Protein AF-F9UJI1-F1 (afdb_monomer_lite)

Secondary structure (DSSP, 8-state):
--HHHHHHHHHHHHHHHS-TTTS-HHHHHHHHHHHHHHHTSTT--HHHHHHHHHHHHHHHHHS--PPPPP---TT--------TTTSPPS-TT-------S-HHHHHHHHHHHHHHHHHH-

pLDDT: mean 81.5, std 13.24, range [47.12, 95.62]

Radius of gyration: 27.04 Å; chains: 1; bounding box: 71×29×61 Å

Foldseek 3Di:
DDPLVVLLVVLLVVLVPDDCLQPPPVLSVVLSVVLVVQSPDPPDDSVVSVVSSVVSCVCSVPDDRDDDDPPDPPPDQDEDDDDPVPDDPPPVPPPDDDDDDDPVNVVVRVVVVVVVVVVVD

Sequence (121 aa):
MNKINNLVESYKQKIDEIAKSNLNIDQKGLMKDILDAISKKENVTEELIQNVYQLLIQRVKVGFTFDAAPTSKVDTVAYLQKDETLSFGESDSNQNTLIIGENYDALKCLLLIEGERERES

Organism: NCBI:txid1037410

Structure (mmCIF, N/CA/C/O backbone):
data_AF-F9UJI1-F1
#
_entry.id   AF-F9UJI1-F1
#
loop_
_atom_site.group_PDB
_atom_site.id
_atom_site.type_symbol
_atom_site.label_atom_id
_atom_site.label_alt_id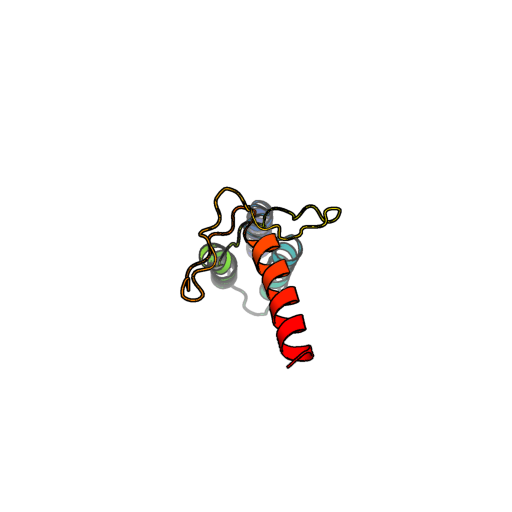
_atom_site.label_comp_id
_atom_site.label_asym_id
_atom_site.label_entity_id
_atom_site.label_seq_id
_atom_site.pdbx_PDB_ins_code
_atom_site.Cartn_x
_atom_site.Cartn_y
_atom_site.Cartn_z
_atom_site.occupancy
_atom_site.B_iso_or_equiv
_atom_site.auth_seq_id
_atom_site.auth_comp_id
_atom_site.auth_asym_id
_atom_site.auth_atom_id
_atom_site.pdbx_PDB_model_num
ATOM 1 N N . MET A 1 1 ? -29.888 3.595 21.299 1.00 50.44 1 MET A N 1
ATOM 2 C CA . MET A 1 1 ? -28.726 3.188 20.474 1.00 50.44 1 MET A CA 1
ATOM 3 C C . MET A 1 1 ? -27.473 3.334 21.322 1.00 50.44 1 MET A C 1
ATOM 5 O O . MET A 1 1 ? -27.289 4.398 21.898 1.00 50.44 1 MET A O 1
ATOM 9 N N . ASN A 1 2 ? -26.684 2.265 21.479 1.00 75.12 2 ASN A N 1
ATOM 10 C CA . ASN A 1 2 ? -25.489 2.256 22.332 1.00 75.12 2 ASN A CA 1
ATOM 11 C C . ASN A 1 2 ? -24.477 3.308 21.859 1.00 75.12 2 ASN A C 1
ATOM 13 O O . ASN A 1 2 ? -24.109 3.326 20.688 1.00 75.12 2 ASN A O 1
ATOM 17 N N . LYS A 1 3 ? -24.009 4.159 22.778 1.00 82.94 3 LYS A N 1
ATOM 18 C CA . LYS A 1 3 ? -23.023 5.227 22.525 1.00 82.94 3 LYS A CA 1
ATOM 19 C C . LYS A 1 3 ? -21.746 4.702 21.845 1.00 82.94 3 LYS A C 1
ATOM 21 O O . LYS A 1 3 ? -21.189 5.360 20.974 1.00 82.94 3 LYS A O 1
ATOM 26 N N . ILE A 1 4 ? -21.378 3.459 22.156 1.00 86.31 4 ILE A N 1
ATOM 27 C CA . ILE A 1 4 ? -20.261 2.711 21.563 1.00 86.31 4 ILE A CA 1
ATOM 28 C C . ILE A 1 4 ? -20.496 2.400 20.079 1.00 86.31 4 ILE A C 1
ATOM 30 O O . ILE A 1 4 ? -19.585 2.562 19.275 1.00 86.31 4 ILE A O 1
ATOM 34 N N . ASN A 1 5 ? -21.718 2.032 19.683 1.00 87.94 5 ASN A N 1
ATOM 35 C CA . ASN A 1 5 ? -22.028 1.750 18.277 1.00 87.94 5 ASN A CA 1
ATOM 36 C C . ASN A 1 5 ? -21.914 3.023 17.431 1.00 87.94 5 ASN A C 1
ATOM 38 O O . ASN A 1 5 ? -21.337 2.991 16.351 1.00 87.94 5 ASN A O 1
ATOM 42 N N . ASN A 1 6 ? -22.389 4.159 17.951 1.00 90.62 6 ASN A N 1
ATOM 43 C CA . ASN A 1 6 ? -22.242 5.448 17.268 1.00 90.62 6 ASN A CA 1
ATOM 44 C C . ASN A 1 6 ? -20.763 5.843 17.113 1.00 90.62 6 ASN A C 1
ATOM 46 O O . ASN A 1 6 ? -20.372 6.388 16.082 1.00 90.62 6 ASN A O 1
ATOM 50 N N . LEU A 1 7 ? -19.938 5.552 18.124 1.00 92.88 7 LEU A N 1
ATOM 51 C CA . LEU A 1 7 ? -18.500 5.812 18.089 1.00 92.88 7 LEU A CA 1
ATOM 52 C C . LEU A 1 7 ? -17.789 4.951 17.033 1.00 92.88 7 LEU A C 1
ATOM 54 O O . LEU A 1 7 ? -16.989 5.467 16.254 1.00 92.88 7 LEU A O 1
ATOM 58 N N . VAL A 1 8 ? -18.114 3.657 16.973 1.00 93.69 8 VAL A N 1
ATOM 59 C CA . VAL A 1 8 ? -17.571 2.723 15.976 1.00 93.69 8 VAL A CA 1
ATOM 60 C C . VAL A 1 8 ? -17.940 3.161 14.562 1.00 93.69 8 VAL A C 1
ATOM 62 O O . VAL A 1 8 ? -17.055 3.264 13.715 1.00 93.69 8 VAL A O 1
ATOM 65 N N . GLU A 1 9 ? -19.207 3.494 14.310 1.00 95.00 9 GLU A N 1
ATOM 66 C CA . GLU A 1 9 ? -19.647 3.965 12.991 1.00 95.00 9 GLU A CA 1
ATOM 67 C C . GLU A 1 9 ? -18.952 5.272 12.583 1.00 95.00 9 GLU A C 1
ATOM 69 O O . GLU A 1 9 ? -18.498 5.400 11.445 1.00 95.00 9 GLU A O 1
ATOM 74 N N . SER A 1 10 ? -18.752 6.205 13.523 1.00 95.62 10 SER A N 1
ATOM 75 C CA . SER A 1 10 ? -17.967 7.420 13.264 1.00 95.62 10 SER A CA 1
ATOM 76 C C . SER A 1 10 ? -16.529 7.104 12.836 1.00 95.62 10 SER A C 1
ATOM 78 O O . SER A 1 10 ? -15.995 7.739 11.926 1.00 95.62 10 SER A O 1
ATOM 80 N N . TYR A 1 11 ? -15.885 6.113 13.458 1.00 95.62 11 TYR A N 1
ATOM 81 C CA . TYR A 1 11 ? -14.527 5.717 13.083 1.00 95.62 11 TYR A CA 1
ATOM 82 C C . TYR A 1 11 ? -14.464 4.966 11.754 1.00 95.62 11 TYR A C 1
ATOM 84 O O . TYR A 1 11 ? -13.525 5.187 10.990 1.00 95.62 11 TYR A O 1
ATOM 92 N N . LYS A 1 12 ? -15.466 4.146 11.425 1.00 95.38 12 LYS A N 1
ATOM 93 C CA . LYS A 1 12 ? -15.555 3.498 10.108 1.00 95.38 12 LYS A CA 1
ATOM 94 C C . LYS A 1 12 ? -15.660 4.522 8.979 1.00 95.38 12 LYS A C 1
ATOM 96 O O . LYS A 1 12 ? -14.949 4.382 7.987 1.00 95.38 12 LYS A O 1
ATOM 101 N N . GLN A 1 13 ? -16.467 5.571 9.159 1.00 95.50 13 GLN A N 1
ATOM 102 C CA . GLN A 1 13 ? -16.569 6.674 8.195 1.00 95.50 13 GLN A CA 1
ATOM 103 C C . GLN A 1 13 ? -15.223 7.380 8.002 1.00 95.50 13 GLN A C 1
ATOM 105 O O . GLN A 1 13 ? -14.774 7.558 6.873 1.00 95.50 13 GLN A O 1
ATOM 110 N N . LYS A 1 14 ? -14.512 7.680 9.096 1.00 93.94 14 LYS A N 1
ATOM 111 C CA . LYS A 1 14 ? -13.167 8.272 9.015 1.00 93.94 14 LYS A CA 1
ATOM 112 C C . LYS A 1 14 ? -12.170 7.375 8.281 1.00 93.94 14 LYS A C 1
ATOM 114 O O . LYS A 1 14 ? -11.317 7.890 7.571 1.00 93.94 14 LYS A O 1
ATOM 119 N N . ILE A 1 15 ? -12.264 6.050 8.427 1.00 92.31 15 ILE A N 1
ATOM 120 C CA . ILE A 1 15 ? -11.426 5.098 7.676 1.00 92.31 15 ILE A CA 1
ATOM 121 C C . ILE A 1 15 ? -11.751 5.141 6.175 1.00 92.31 15 ILE A C 1
ATOM 123 O O . ILE A 1 15 ? -10.841 5.069 5.345 1.00 92.31 15 ILE A O 1
ATOM 127 N N . ASP A 1 16 ? -13.025 5.288 5.810 1.00 91.25 16 ASP A N 1
ATOM 128 C CA . ASP A 1 16 ? -13.440 5.403 4.410 1.00 91.25 16 ASP A CA 1
ATOM 129 C C . ASP A 1 16 ? -12.907 6.666 3.736 1.00 91.25 16 ASP A C 1
ATOM 131 O O . ASP A 1 16 ? -12.460 6.591 2.588 1.00 91.25 16 ASP A O 1
ATOM 135 N N . GLU A 1 17 ? -12.866 7.778 4.469 1.00 91.25 17 GLU A N 1
ATOM 136 C CA . GLU A 1 17 ? -12.342 9.070 4.012 1.00 91.25 17 GLU A CA 1
ATOM 137 C C . GLU A 1 17 ? -10.819 9.077 3.784 1.00 91.25 17 GLU A C 1
ATOM 139 O O . GLU A 1 17 ? -10.308 9.946 3.076 1.00 91.25 17 GLU A O 1
ATOM 144 N N . ILE A 1 18 ? -10.069 8.107 4.329 1.00 86.75 18 ILE A N 1
ATOM 145 C CA . ILE A 1 18 ? -8.617 8.022 4.107 1.00 86.75 18 ILE A CA 1
ATOM 146 C C . ILE A 1 18 ? -8.335 7.764 2.619 1.00 86.75 18 ILE A C 1
ATOM 148 O O . ILE A 1 18 ? -8.908 6.864 2.007 1.00 86.75 18 ILE A O 1
ATOM 152 N N . ALA A 1 19 ? -7.429 8.533 2.014 1.00 82.88 19 ALA A N 1
ATOM 153 C CA . ALA A 1 19 ? -7.084 8.387 0.601 1.00 82.88 19 ALA A CA 1
ATOM 154 C C . ALA A 1 19 ? -6.594 6.964 0.258 1.00 82.88 19 ALA A C 1
ATOM 156 O O . ALA A 1 19 ? -5.904 6.321 1.051 1.00 82.88 19 ALA A O 1
ATOM 157 N N . LYS A 1 20 ? -6.901 6.484 -0.958 1.00 77.44 20 LYS A N 1
ATOM 158 C CA . LYS A 1 20 ? -6.453 5.159 -1.439 1.00 77.44 20 LYS A CA 1
ATOM 159 C C . LYS A 1 20 ? -4.928 5.007 -1.478 1.00 77.44 20 LYS A C 1
ATOM 161 O O . LYS A 1 20 ? -4.439 3.892 -1.363 1.00 77.44 20 LYS A O 1
ATOM 166 N N . SER A 1 21 ? -4.197 6.115 -1.621 1.00 73.94 21 SER A N 1
ATOM 167 C CA . SER A 1 21 ? -2.730 6.165 -1.539 1.00 73.94 21 SER A CA 1
ATOM 168 C C . SER A 1 21 ? -2.194 5.752 -0.166 1.00 73.94 21 SER A C 1
ATOM 170 O O . SER A 1 21 ? -1.063 5.301 -0.057 1.00 73.94 21 SER A O 1
ATOM 172 N N . ASN A 1 22 ? -3.013 5.907 0.876 1.00 76.56 22 ASN A N 1
ATOM 173 C CA . ASN A 1 22 ? -2.626 5.688 2.264 1.00 76.56 22 ASN A CA 1
ATOM 174 C C . ASN A 1 22 ? -3.169 4.357 2.803 1.00 76.56 22 ASN A C 1
ATOM 176 O O . ASN A 1 22 ? -2.519 3.718 3.626 1.00 76.56 22 ASN A O 1
ATOM 180 N N . LEU A 1 23 ? -4.365 3.952 2.360 1.00 81.12 23 LEU A N 1
ATOM 181 C CA . LEU A 1 23 ? -4.983 2.669 2.695 1.00 81.12 23 LEU A CA 1
ATOM 182 C C . LEU A 1 23 ? -5.707 2.079 1.485 1.00 81.12 23 LEU A C 1
ATOM 184 O O . LEU A 1 23 ? -6.626 2.698 0.936 1.00 81.12 23 LEU A O 1
ATOM 188 N N . ASN A 1 24 ? -5.348 0.849 1.119 1.00 82.25 24 ASN A N 1
ATOM 189 C CA . ASN A 1 24 ? -6.071 0.101 0.095 1.00 82.25 24 ASN A CA 1
ATOM 190 C C . ASN A 1 24 ? -7.426 -0.423 0.624 1.00 82.25 24 ASN A C 1
ATOM 192 O O . ASN A 1 24 ? -7.735 -0.328 1.814 1.00 82.25 24 ASN A O 1
ATOM 196 N N . ILE A 1 25 ? -8.264 -0.950 -0.274 1.00 84.00 25 ILE A N 1
ATOM 197 C CA . ILE A 1 25 ? -9.630 -1.397 0.059 1.00 84.00 25 ILE A CA 1
ATOM 198 C C . ILE A 1 25 ? -9.612 -2.515 1.112 1.00 84.00 25 ILE A C 1
ATOM 200 O O . ILE A 1 25 ? -10.390 -2.461 2.064 1.00 84.00 25 ILE A O 1
ATOM 204 N N . ASP A 1 26 ? -8.690 -3.468 0.992 1.00 83.12 26 ASP A N 1
ATOM 205 C CA . ASP A 1 26 ? -8.596 -4.616 1.899 1.00 83.12 26 ASP A CA 1
ATOM 206 C C . ASP A 1 26 ? -8.162 -4.192 3.309 1.00 83.12 26 ASP A C 1
ATOM 208 O O . ASP A 1 26 ? -8.724 -4.640 4.307 1.00 83.12 26 ASP A O 1
ATOM 212 N N . GLN A 1 27 ? -7.209 -3.262 3.408 1.00 83.06 27 GLN A N 1
ATOM 213 C CA . GLN A 1 27 ? -6.761 -2.683 4.674 1.00 83.06 27 GLN A CA 1
ATOM 214 C C . GLN A 1 27 ? -7.886 -1.902 5.354 1.00 83.06 27 GLN A C 1
ATOM 216 O O . GLN A 1 27 ? -8.081 -2.039 6.562 1.00 83.06 27 GLN A O 1
ATOM 221 N N . LYS A 1 28 ? -8.659 -1.120 4.586 1.00 90.19 28 LYS A N 1
ATOM 222 C CA . LYS A 1 28 ? -9.848 -0.436 5.109 1.00 90.19 28 LYS A CA 1
ATOM 223 C C . LYS A 1 28 ? -10.869 -1.436 5.641 1.00 90.19 28 LYS A C 1
ATOM 225 O O . LYS A 1 28 ? -11.379 -1.227 6.736 1.00 90.19 28 LYS A O 1
ATOM 230 N N . GLY A 1 29 ? -11.139 -2.514 4.902 1.00 90.12 29 GLY A N 1
ATOM 231 C CA . GLY A 1 29 ? -12.027 -3.594 5.341 1.00 90.12 29 GLY A CA 1
ATOM 232 C C . GLY A 1 29 ? -11.571 -4.202 6.667 1.00 90.12 29 GLY A C 1
ATOM 233 O O . GLY A 1 29 ? -12.309 -4.168 7.649 1.00 90.12 29 GLY A O 1
ATOM 234 N N . LEU A 1 30 ? -10.306 -4.619 6.737 1.00 91.12 30 LEU A N 1
ATOM 235 C CA . LEU A 1 30 ? -9.723 -5.226 7.933 1.00 91.12 30 LEU A CA 1
ATOM 236 C C . LEU A 1 30 ? -9.794 -4.305 9.163 1.00 91.12 30 LEU A C 1
ATOM 238 O O . LEU A 1 30 ? -10.092 -4.759 10.266 1.00 91.12 30 LEU A O 1
ATOM 242 N N . MET A 1 31 ? -9.539 -3.004 8.997 1.00 92.62 31 MET A N 1
ATOM 243 C CA . MET A 1 31 ? -9.640 -2.042 10.101 1.00 92.62 31 MET A CA 1
ATOM 244 C C . MET A 1 31 ? -11.069 -1.944 10.650 1.00 92.62 31 MET A C 1
ATOM 246 O O . MET A 1 31 ? -11.245 -1.849 11.866 1.00 92.62 31 MET A O 1
ATOM 250 N N . LYS A 1 32 ? -12.088 -1.992 9.782 1.00 94.94 32 LYS A N 1
ATOM 251 C CA . LYS A 1 32 ? -13.496 -1.993 10.210 1.00 94.94 32 LYS A CA 1
ATOM 252 C C . LYS A 1 32 ? -13.857 -3.287 10.934 1.00 94.94 32 LYS A C 1
ATOM 254 O O . LYS A 1 32 ? -14.475 -3.215 11.994 1.00 94.94 32 LYS A O 1
ATOM 259 N N . ASP A 1 33 ? -13.397 -4.430 10.431 1.00 93.88 33 ASP A N 1
ATOM 260 C CA . ASP A 1 33 ? -13.629 -5.735 11.058 1.00 93.88 33 ASP A CA 1
ATOM 261 C C . ASP A 1 33 ? -13.013 -5.811 12.461 1.00 93.88 33 ASP A C 1
ATOM 263 O O . ASP A 1 33 ? -13.630 -6.330 13.390 1.00 93.88 33 ASP A O 1
ATOM 267 N N . ILE A 1 34 ? -11.820 -5.235 12.655 1.00 93.38 34 ILE A N 1
ATOM 268 C CA . ILE A 1 34 ? -11.178 -5.140 13.974 1.00 93.38 34 ILE A CA 1
ATOM 269 C C . ILE A 1 34 ? -12.020 -4.287 14.932 1.00 93.38 34 ILE A C 1
ATOM 271 O O . ILE A 1 34 ? -12.239 -4.691 16.077 1.00 93.38 34 ILE A O 1
ATOM 275 N N . LEU A 1 35 ? -12.513 -3.125 14.485 1.00 94.38 35 LEU A N 1
ATOM 276 C CA . LEU A 1 35 ? -13.381 -2.267 15.303 1.00 94.38 35 LEU A CA 1
ATOM 277 C C . LEU A 1 35 ? -14.689 -2.983 15.682 1.00 94.38 35 LEU A C 1
ATOM 279 O O . LEU A 1 35 ? -15.127 -2.898 16.832 1.00 94.38 35 LEU A O 1
ATOM 283 N N . ASP A 1 36 ? -15.272 -3.743 14.754 1.00 94.31 36 ASP A N 1
ATOM 284 C CA . ASP A 1 36 ? -16.472 -4.549 14.995 1.00 94.31 36 ASP A CA 1
ATOM 285 C C . ASP A 1 36 ? -16.229 -5.740 15.921 1.00 94.31 36 ASP A C 1
ATOM 287 O O . ASP A 1 36 ? -17.086 -6.083 16.735 1.00 94.31 36 ASP A O 1
ATOM 291 N N . ALA A 1 37 ? -15.066 -6.380 15.832 1.00 93.12 37 ALA A N 1
ATOM 292 C CA . ALA A 1 37 ? -14.709 -7.480 16.716 1.00 93.12 37 ALA A CA 1
ATOM 293 C C . ALA A 1 37 ? -14.507 -6.998 18.159 1.00 93.12 37 ALA A C 1
ATOM 295 O O . ALA A 1 37 ? -14.910 -7.675 19.105 1.00 93.12 37 ALA A O 1
ATOM 296 N N . ILE A 1 38 ? -13.898 -5.824 18.345 1.00 91.69 38 ILE A N 1
ATOM 297 C CA . ILE A 1 38 ? -13.627 -5.278 19.679 1.00 91.69 38 ILE A CA 1
ATOM 298 C C . ILE A 1 38 ? -14.893 -4.720 20.319 1.00 91.69 38 ILE A C 1
ATOM 300 O O . ILE A 1 38 ? -15.092 -4.937 21.511 1.00 91.69 38 ILE A O 1
ATOM 304 N N . SER A 1 39 ? -15.777 -4.080 19.550 1.00 90.19 39 SER A N 1
ATOM 305 C CA . SER A 1 39 ? -17.054 -3.566 20.068 1.00 90.19 39 SER A CA 1
ATOM 306 C C . SER A 1 39 ? -17.973 -4.655 20.636 1.00 90.19 39 SER A C 1
ATOM 308 O O . SER A 1 39 ? -18.834 -4.358 21.460 1.00 90.19 39 SER A O 1
ATOM 310 N N . LYS A 1 40 ? -17.759 -5.917 20.240 1.00 90.19 40 LYS A N 1
ATOM 311 C CA . LYS A 1 40 ? -18.486 -7.098 20.729 1.00 90.19 40 LYS A CA 1
ATOM 312 C C . LYS A 1 40 ? -17.850 -7.768 21.952 1.00 90.19 40 LYS A C 1
ATOM 314 O O . LYS A 1 40 ? -18.430 -8.719 22.470 1.00 90.19 40 LYS A O 1
ATOM 319 N N . LYS A 1 41 ? -16.666 -7.335 22.404 1.00 89.19 41 LYS A N 1
ATOM 320 C CA . LYS A 1 41 ? -16.009 -7.920 23.585 1.00 89.19 41 LYS A CA 1
ATOM 321 C C . LYS A 1 41 ? -16.730 -7.529 24.875 1.00 89.19 41 LYS A C 1
ATOM 323 O O . LYS A 1 41 ? -17.242 -6.418 25.007 1.00 89.19 41 LYS A O 1
ATOM 328 N N . GLU A 1 42 ? -16.708 -8.428 25.856 1.00 80.19 42 GLU A N 1
ATOM 329 C CA . GLU A 1 42 ? -17.149 -8.113 27.216 1.00 80.19 42 GLU A CA 1
ATOM 330 C C . GLU A 1 42 ? -16.247 -7.023 27.823 1.00 80.19 42 GLU A C 1
ATOM 332 O O . GLU A 1 42 ? -15.031 -7.034 27.631 1.00 80.19 42 GLU A O 1
ATOM 337 N N . ASN A 1 43 ? -16.848 -6.071 28.545 1.00 83.19 43 ASN A N 1
ATOM 338 C CA . ASN A 1 43 ? -16.181 -4.909 29.158 1.00 83.19 43 ASN A CA 1
ATOM 339 C C . ASN A 1 43 ? -15.564 -3.896 28.180 1.00 83.19 43 ASN A C 1
ATOM 341 O O . ASN A 1 43 ? -14.581 -3.229 28.508 1.00 83.19 43 ASN A O 1
ATOM 345 N N . VAL A 1 44 ? -16.136 -3.741 26.984 1.00 87.31 44 VAL A N 1
ATOM 346 C CA . VAL A 1 44 ? -15.665 -2.709 26.058 1.00 87.31 44 VAL A CA 1
ATOM 347 C C . VAL A 1 44 ? -15.973 -1.303 26.593 1.00 87.31 44 VAL A C 1
ATOM 349 O O . VAL A 1 44 ? -17.098 -0.993 26.989 1.00 87.31 44 VAL A O 1
ATOM 352 N N . THR A 1 45 ? -14.960 -0.439 26.595 1.00 90.62 45 THR A N 1
ATOM 353 C CA . THR A 1 45 ? -15.082 0.978 26.953 1.00 90.62 45 THR A CA 1
ATOM 354 C C . THR A 1 45 ? -14.899 1.854 25.718 1.00 90.62 45 THR A C 1
ATOM 356 O O . THR A 1 45 ? -14.278 1.451 24.732 1.00 90.62 45 THR A O 1
ATOM 359 N N . GLU A 1 46 ? -15.420 3.081 25.765 1.00 91.12 46 GLU A N 1
ATOM 360 C CA . GLU A 1 46 ? -15.197 4.078 24.704 1.00 91.12 46 GLU A CA 1
ATOM 361 C C . GLU A 1 46 ? -13.698 4.347 24.493 1.00 91.12 46 GLU A C 1
ATOM 363 O O . GLU A 1 46 ? -13.236 4.440 23.357 1.00 91.12 46 GLU A O 1
ATOM 368 N N . GLU A 1 47 ? -12.931 4.381 25.585 1.00 91.88 47 GLU A N 1
ATOM 369 C CA . GLU A 1 47 ? -11.480 4.566 25.569 1.00 91.88 47 GLU A CA 1
ATOM 370 C C . GLU A 1 47 ? -10.760 3.439 24.817 1.00 91.88 47 GLU A C 1
ATOM 372 O O . GLU A 1 47 ? -9.881 3.708 24.001 1.00 91.88 47 GLU A O 1
ATOM 377 N N . LEU A 1 48 ? -11.158 2.178 25.023 1.00 93.00 48 LEU A N 1
ATOM 378 C CA . LEU A 1 48 ? -10.554 1.049 24.316 1.00 93.00 48 LEU A CA 1
ATOM 379 C C . LEU A 1 48 ? -10.770 1.154 22.801 1.00 93.00 48 LEU A C 1
ATOM 381 O O . LEU A 1 48 ? -9.832 0.953 22.030 1.00 93.00 48 LEU A O 1
ATOM 385 N N . ILE A 1 49 ? -11.986 1.503 22.371 1.00 94.19 49 ILE A N 1
ATOM 386 C CA . ILE A 1 49 ? -12.299 1.699 20.949 1.00 94.19 49 ILE A CA 1
ATOM 387 C C . ILE A 1 49 ? -11.478 2.858 20.371 1.00 94.19 49 ILE A C 1
ATOM 389 O O . ILE A 1 49 ? -10.903 2.724 19.289 1.00 94.19 49 ILE A O 1
ATOM 393 N N . GLN A 1 50 ? -11.370 3.969 21.104 1.00 94.00 50 GLN A N 1
ATOM 394 C CA . GLN A 1 50 ? -10.557 5.114 20.700 1.00 94.00 50 GLN A CA 1
ATOM 395 C C . GLN A 1 50 ? -9.071 4.748 20.571 1.00 94.00 50 GLN A C 1
ATOM 397 O O . GLN A 1 50 ? -8.444 5.094 19.568 1.00 94.00 50 GLN A O 1
ATOM 402 N N . ASN A 1 51 ? -8.514 4.019 21.538 1.00 93.56 51 ASN A N 1
ATOM 403 C CA . ASN A 1 51 ? -7.113 3.595 21.532 1.00 93.56 51 ASN A CA 1
ATOM 404 C C . ASN A 1 51 ? -6.813 2.658 20.360 1.00 93.56 51 ASN A C 1
ATOM 406 O O . ASN A 1 51 ? -5.796 2.811 19.682 1.00 93.56 51 ASN A O 1
ATOM 410 N N . VAL A 1 52 ? -7.718 1.721 20.067 1.00 92.94 52 VAL A N 1
ATOM 411 C CA . VAL A 1 52 ? -7.558 0.831 18.912 1.00 92.94 52 VAL A CA 1
ATOM 412 C C . VAL A 1 52 ? -7.615 1.621 17.611 1.00 92.94 52 VAL A C 1
ATOM 414 O O . VAL A 1 52 ? -6.751 1.436 16.757 1.00 92.94 52 VAL A O 1
ATOM 417 N N . TYR A 1 53 ? -8.578 2.532 17.459 1.00 93.56 53 TYR A N 1
ATOM 418 C CA . TYR A 1 53 ? -8.636 3.392 16.280 1.00 93.56 53 TYR A CA 1
ATOM 419 C C . TYR A 1 53 ? -7.326 4.174 16.090 1.00 93.56 53 TYR A C 1
ATOM 421 O O . TYR A 1 53 ? -6.768 4.166 14.993 1.00 93.56 53 TYR A O 1
ATOM 429 N N . GLN A 1 54 ? -6.794 4.784 17.157 1.00 91.25 54 GLN A N 1
ATOM 430 C CA . GLN A 1 54 ? -5.521 5.512 17.122 1.00 91.25 54 GLN A CA 1
ATOM 431 C C . GLN A 1 54 ? -4.346 4.627 16.683 1.00 91.25 54 GLN A C 1
ATOM 433 O O . GLN A 1 54 ? -3.545 5.054 15.849 1.00 91.25 54 GLN A O 1
ATOM 438 N N . LEU A 1 55 ? -4.268 3.392 17.187 1.00 89.44 55 LEU A N 1
ATOM 439 C CA . LEU A 1 55 ? -3.246 2.421 16.792 1.00 89.44 55 LEU A CA 1
ATOM 440 C C . LEU A 1 55 ? -3.340 2.071 15.297 1.00 89.44 55 LEU A C 1
ATOM 442 O O . LEU A 1 55 ? -2.327 2.048 14.595 1.00 89.44 55 LEU A O 1
ATOM 446 N N . LEU A 1 56 ? -4.557 1.828 14.797 1.00 88.06 56 LEU A N 1
ATOM 447 C CA . LEU A 1 56 ? -4.795 1.469 13.398 1.00 88.06 56 LEU A CA 1
ATOM 448 C C . LEU A 1 56 ? -4.383 2.606 12.447 1.00 88.06 56 LEU A C 1
ATOM 450 O O . LEU A 1 56 ? -3.728 2.351 11.438 1.00 88.06 56 LEU A O 1
ATOM 454 N N . ILE A 1 57 ? -4.699 3.864 12.780 1.00 86.25 57 ILE A N 1
ATOM 455 C CA . ILE A 1 57 ? -4.322 5.016 11.942 1.00 86.25 57 ILE A CA 1
ATOM 456 C C . ILE A 1 57 ? -2.853 5.429 12.098 1.00 86.25 57 ILE A C 1
ATOM 458 O O . ILE A 1 57 ? -2.293 6.024 11.180 1.00 86.25 57 ILE A O 1
ATOM 462 N N . GLN A 1 58 ? -2.198 5.135 13.227 1.00 78.88 58 GLN A N 1
ATOM 463 C CA . GLN A 1 58 ? -0.768 5.420 13.391 1.00 78.88 58 GLN A CA 1
ATOM 464 C C . GLN A 1 58 ? 0.072 4.655 12.368 1.00 78.88 58 GLN A C 1
ATOM 466 O O . GLN A 1 58 ? 0.996 5.236 11.805 1.00 78.88 58 GLN A O 1
ATOM 471 N N . ARG A 1 59 ? -0.288 3.406 12.036 1.00 62.69 59 ARG A N 1
ATOM 472 C CA . ARG A 1 59 ? 0.382 2.650 10.962 1.00 62.69 59 ARG A CA 1
ATOM 473 C C . ARG A 1 59 ? 0.351 3.362 9.608 1.00 62.69 59 ARG A C 1
ATOM 475 O O . ARG A 1 59 ? 1.316 3.252 8.864 1.00 62.69 59 ARG A O 1
ATOM 482 N N . VAL A 1 60 ? -0.700 4.132 9.320 1.00 59.62 60 VAL A N 1
ATOM 483 C CA . VAL A 1 60 ? -0.809 4.930 8.086 1.00 59.62 60 VAL A CA 1
ATOM 484 C C . VAL A 1 60 ? 0.238 6.044 8.042 1.00 59.62 60 VAL A C 1
ATOM 486 O O . VAL A 1 60 ? 0.747 6.371 6.980 1.00 59.62 60 VAL A O 1
ATOM 489 N N . LYS A 1 61 ? 0.586 6.625 9.196 1.00 56.59 61 LYS A N 1
ATOM 490 C CA . LYS A 1 61 ? 1.541 7.742 9.281 1.00 56.59 61 LYS A CA 1
ATOM 491 C C . LYS A 1 61 ? 3.008 7.308 9.255 1.00 56.59 61 LYS A C 1
ATOM 493 O O . LYS A 1 61 ? 3.864 8.146 9.002 1.00 56.59 61 LYS A O 1
ATOM 498 N N . VAL A 1 62 ? 3.296 6.041 9.558 1.00 56.88 62 VAL A N 1
ATOM 499 C CA . VAL A 1 62 ? 4.668 5.505 9.684 1.00 56.88 62 VAL A CA 1
ATOM 500 C C . VAL A 1 62 ? 5.001 4.505 8.562 1.00 56.88 62 VAL A C 1
ATOM 502 O O . VAL A 1 62 ? 6.129 4.032 8.462 1.00 56.88 62 VAL A O 1
ATOM 505 N N . GLY A 1 63 ? 4.036 4.164 7.702 1.00 50.41 63 GLY A N 1
ATOM 506 C CA . GLY A 1 63 ? 4.255 3.270 6.569 1.00 50.41 63 GLY A CA 1
ATOM 507 C C . GLY A 1 63 ? 5.041 3.953 5.451 1.00 50.41 63 GLY A C 1
ATOM 508 O O . GLY A 1 63 ? 4.641 5.012 4.981 1.00 50.41 63 GLY A O 1
ATOM 509 N N . PHE A 1 64 ? 6.133 3.324 5.006 1.00 50.75 64 PHE A N 1
ATOM 510 C CA . PHE A 1 64 ? 6.782 3.598 3.721 1.00 50.75 64 PHE A CA 1
ATOM 511 C C . PHE A 1 64 ? 5.733 3.490 2.599 1.00 50.75 64 PHE A C 1
ATOM 513 O O . PHE A 1 64 ? 5.441 2.398 2.110 1.00 50.75 64 PHE A O 1
ATOM 520 N N . THR A 1 65 ? 5.124 4.604 2.202 1.00 51.06 65 THR A N 1
ATOM 521 C CA . THR A 1 65 ? 4.376 4.687 0.949 1.00 51.06 65 THR A CA 1
ATOM 522 C C . THR A 1 65 ? 5.401 4.755 -0.168 1.00 51.06 65 THR A C 1
ATOM 524 O O . THR A 1 65 ? 5.960 5.814 -0.442 1.00 51.06 65 THR A O 1
ATOM 527 N N . PHE A 1 66 ? 5.694 3.609 -0.780 1.00 52.72 66 PHE A N 1
ATOM 528 C CA . PHE A 1 66 ? 6.290 3.617 -2.106 1.00 52.72 66 PHE A CA 1
ATOM 529 C C . PHE A 1 66 ? 5.234 4.204 -3.035 1.00 52.72 66 PHE A C 1
ATOM 531 O O . PHE A 1 66 ? 4.140 3.641 -3.148 1.00 52.72 66 PHE A O 1
AT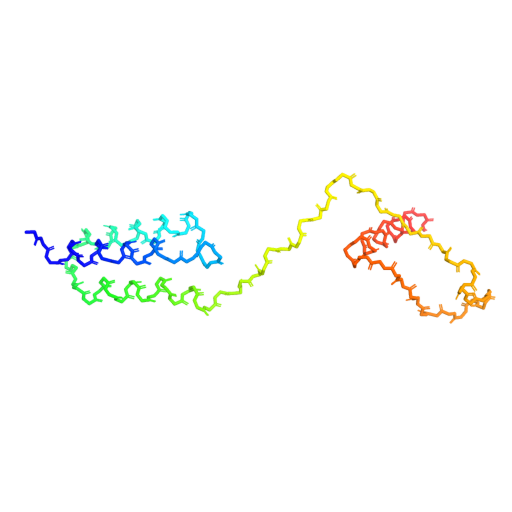OM 538 N N . ASP A 1 67 ? 5.533 5.343 -3.658 1.00 47.12 67 ASP A N 1
ATOM 539 C CA . ASP A 1 67 ? 4.765 5.777 -4.818 1.00 47.12 67 ASP A CA 1
ATOM 540 C C . ASP A 1 67 ? 4.648 4.588 -5.774 1.00 47.12 67 ASP A C 1
ATOM 542 O O . ASP A 1 67 ? 5.589 3.797 -5.918 1.00 47.12 67 ASP A O 1
ATOM 546 N N . ALA A 1 68 ? 3.472 4.422 -6.383 1.00 55.69 68 ALA A N 1
ATOM 547 C CA . ALA A 1 68 ? 3.303 3.408 -7.408 1.00 55.69 68 ALA A CA 1
ATOM 548 C C . ALA A 1 68 ? 4.408 3.627 -8.445 1.00 55.69 68 ALA A C 1
ATOM 550 O O . ALA A 1 68 ? 4.472 4.694 -9.061 1.00 55.69 68 ALA A O 1
ATOM 551 N N . ALA A 1 69 ? 5.299 2.640 -8.585 1.00 57.97 69 ALA A N 1
ATOM 552 C CA . ALA A 1 69 ? 6.346 2.698 -9.588 1.00 57.97 69 ALA A CA 1
ATOM 553 C C . ALA A 1 69 ? 5.675 2.997 -10.938 1.00 57.97 69 ALA A C 1
ATOM 555 O O . ALA A 1 69 ? 4.627 2.396 -11.216 1.00 57.97 69 ALA A O 1
ATOM 556 N N . PRO A 1 70 ? 6.204 3.938 -11.744 1.00 59.44 70 PRO A N 1
ATOM 557 C CA . PRO A 1 70 ? 5.637 4.225 -13.051 1.00 59.44 70 PRO A CA 1
ATOM 558 C C . PRO A 1 70 ? 5.453 2.898 -13.785 1.00 59.44 70 PRO A C 1
ATOM 560 O O . PRO A 1 70 ? 6.384 2.098 -13.865 1.00 59.44 70 PRO A O 1
ATOM 563 N N . THR A 1 71 ? 4.224 2.624 -14.230 1.00 55.50 71 THR A N 1
ATOM 564 C CA . THR A 1 71 ? 3.899 1.386 -14.939 1.00 55.50 71 THR A CA 1
ATOM 565 C C . THR A 1 71 ? 4.840 1.266 -16.124 1.00 55.50 71 THR A C 1
ATOM 567 O O . THR A 1 71 ? 4.744 2.057 -17.066 1.00 55.50 71 THR A O 1
ATOM 570 N N . SER A 1 72 ? 5.758 0.300 -16.066 1.00 58.47 72 SER A N 1
ATOM 571 C CA . SER A 1 72 ? 6.584 -0.060 -17.206 1.00 58.47 72 SER A CA 1
ATOM 572 C C . SER A 1 72 ? 5.642 -0.416 -18.353 1.00 58.47 72 SER A C 1
ATOM 574 O O . SER A 1 72 ? 4.670 -1.154 -18.173 1.00 58.47 72 SER A O 1
ATOM 576 N N . LYS A 1 73 ? 5.864 0.169 -19.533 1.00 60.19 73 LYS A N 1
ATOM 577 C CA . LYS A 1 73 ? 5.138 -0.253 -20.731 1.00 60.19 73 LYS A CA 1
ATOM 578 C C . LYS A 1 73 ? 5.481 -1.725 -20.955 1.00 60.19 73 LYS A C 1
ATOM 580 O O . LYS A 1 73 ? 6.621 -2.062 -21.245 1.00 60.19 73 LYS A O 1
ATOM 585 N N . VAL A 1 74 ? 4.503 -2.604 -20.749 1.00 62.28 74 VAL A N 1
ATOM 586 C CA . VAL A 1 74 ? 4.720 -4.062 -20.753 1.00 62.28 74 VAL A CA 1
ATOM 587 C C . VAL A 1 74 ? 4.907 -4.618 -22.173 1.00 62.28 74 VAL A C 1
ATOM 589 O O . VAL A 1 74 ? 5.397 -5.730 -22.333 1.00 62.28 74 VAL A O 1
ATOM 592 N N . ASP A 1 75 ? 4.589 -3.815 -23.194 1.00 72.12 75 ASP A N 1
ATOM 593 C CA . ASP A 1 75 ? 4.651 -4.180 -24.617 1.00 72.12 75 ASP A CA 1
ATOM 594 C C . ASP A 1 75 ? 5.906 -3.647 -25.334 1.00 72.12 75 ASP A C 1
ATOM 596 O O . ASP A 1 75 ? 5.931 -3.531 -26.560 1.00 72.12 75 ASP A O 1
ATOM 600 N N . THR A 1 76 ? 6.953 -3.273 -24.595 1.00 70.19 76 THR A N 1
ATOM 601 C CA . THR A 1 76 ? 8.206 -2.773 -25.182 1.00 70.19 76 THR A CA 1
ATOM 602 C C . THR A 1 76 ? 9.384 -3.684 -24.870 1.00 70.19 76 THR A C 1
ATOM 604 O O . THR A 1 76 ? 9.521 -4.190 -23.758 1.00 70.19 76 THR A O 1
ATOM 607 N N . VAL A 1 77 ? 10.259 -3.866 -25.860 1.00 76.06 77 VAL A N 1
ATOM 608 C CA . VAL A 1 77 ? 11.546 -4.553 -25.709 1.00 76.06 77 VAL A CA 1
ATOM 609 C C . VAL A 1 77 ? 12.639 -3.495 -25.612 1.00 76.06 77 VAL A C 1
ATOM 611 O O . VAL A 1 77 ? 12.704 -2.601 -26.455 1.00 76.06 77 VAL A O 1
ATOM 614 N N . ALA A 1 78 ? 13.494 -3.609 -24.600 1.00 80.81 78 ALA A N 1
ATOM 615 C CA . ALA A 1 78 ? 14.701 -2.805 -24.461 1.00 80.81 78 ALA A CA 1
ATOM 616 C C . ALA A 1 78 ? 15.932 -3.634 -24.849 1.00 80.81 78 ALA A C 1
ATOM 618 O O . ALA A 1 78 ? 15.980 -4.836 -24.585 1.00 80.81 78 ALA A O 1
ATOM 619 N N . TYR A 1 79 ? 16.919 -2.992 -25.469 1.00 86.50 79 TYR A N 1
ATOM 620 C CA . TYR A 1 79 ? 18.218 -3.580 -25.788 1.00 86.50 79 TYR A CA 1
ATOM 621 C C . TYR A 1 79 ? 19.316 -2.528 -25.608 1.00 86.50 79 TYR A C 1
ATOM 623 O O . TYR A 1 79 ? 19.064 -1.329 -25.735 1.00 86.50 79 TYR A O 1
ATOM 631 N N . LEU A 1 80 ? 20.534 -2.975 -25.302 1.00 90.19 80 LEU A N 1
ATOM 632 C CA . LEU A 1 80 ? 21.704 -2.105 -25.208 1.00 90.19 80 LEU A CA 1
ATOM 633 C C . LEU A 1 80 ? 22.397 -2.020 -26.566 1.00 90.19 80 LEU A C 1
ATOM 635 O O . LEU A 1 80 ? 22.624 -3.034 -27.223 1.00 90.19 80 LEU A O 1
ATOM 639 N N . GLN A 1 81 ? 22.754 -0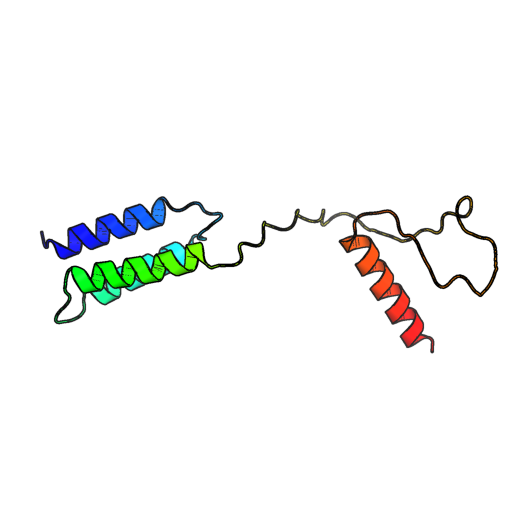.804 -26.967 1.00 89.44 81 GLN A N 1
ATOM 640 C CA . GLN A 1 81 ? 23.527 -0.541 -28.173 1.00 89.44 81 GLN A CA 1
ATOM 641 C C . GLN A 1 81 ? 24.707 0.363 -27.826 1.00 89.44 81 GLN A C 1
ATOM 643 O O . GLN A 1 81 ? 24.540 1.387 -27.165 1.00 89.44 81 GLN A O 1
ATOM 648 N N . LYS A 1 82 ? 25.901 -0.019 -28.282 1.00 88.44 82 LYS A N 1
ATOM 649 C CA . LYS A 1 82 ? 27.108 0.793 -28.135 1.00 88.44 82 LYS A CA 1
ATOM 650 C C . LYS A 1 82 ? 27.044 1.992 -29.085 1.00 88.44 82 LYS A C 1
ATOM 652 O O . LYS A 1 82 ? 26.784 1.829 -30.276 1.00 88.44 82 LYS A O 1
ATOM 657 N N . ASP A 1 83 ? 27.295 3.187 -28.559 1.00 89.56 83 ASP A N 1
ATOM 658 C CA . ASP A 1 83 ? 27.460 4.392 -29.373 1.00 89.56 83 ASP A CA 1
ATOM 659 C C . ASP A 1 83 ? 28.911 4.484 -29.847 1.00 89.56 83 ASP A C 1
ATOM 661 O O . ASP A 1 83 ? 29.785 4.916 -29.100 1.00 89.56 83 ASP A O 1
ATOM 665 N N . GLU A 1 84 ? 29.181 4.078 -31.084 1.00 87.00 84 GLU A N 1
ATOM 666 C CA . GLU A 1 84 ? 30.543 4.064 -31.634 1.00 87.00 84 GLU A CA 1
ATOM 667 C C . GLU A 1 84 ? 31.166 5.460 -31.784 1.00 87.00 84 GLU A C 1
ATOM 669 O O . GLU A 1 84 ? 32.386 5.584 -31.832 1.00 87.00 84 GLU A O 1
ATOM 674 N N . THR A 1 85 ? 30.354 6.520 -31.851 1.00 86.06 85 THR A N 1
ATOM 675 C CA . THR A 1 85 ? 30.851 7.891 -32.039 1.00 86.06 85 THR A CA 1
ATOM 676 C C . THR A 1 85 ? 31.315 8.536 -30.741 1.00 86.06 85 THR A C 1
ATOM 678 O O . THR A 1 85 ? 32.276 9.306 -30.745 1.00 86.06 85 THR A O 1
ATOM 681 N N . LEU A 1 86 ? 30.641 8.217 -29.635 1.00 81.88 86 LEU A N 1
ATOM 682 C CA . LEU A 1 86 ? 30.946 8.733 -28.298 1.00 81.88 86 LEU A CA 1
ATOM 683 C C . LEU A 1 86 ? 31.737 7.740 -27.441 1.00 81.88 86 LEU A C 1
ATOM 685 O O . LEU A 1 86 ? 32.186 8.091 -26.349 1.00 81.88 86 LEU A O 1
ATOM 689 N N . SER A 1 87 ? 31.918 6.510 -27.921 1.00 79.19 87 SER A N 1
ATOM 690 C CA . SER A 1 87 ? 32.753 5.523 -27.250 1.00 79.19 87 SER A CA 1
ATOM 691 C C . SER A 1 87 ? 34.221 5.925 -27.315 1.00 79.19 87 SER A C 1
ATOM 693 O O . SER A 1 87 ? 34.749 6.293 -28.364 1.00 79.19 87 SER A O 1
ATOM 695 N N . PHE A 1 88 ? 34.907 5.801 -26.181 1.00 74.31 88 PHE A N 1
ATOM 696 C CA . PHE A 1 88 ? 36.363 5.832 -26.165 1.00 74.31 88 PHE A CA 1
ATOM 697 C C . PHE A 1 88 ? 36.899 4.676 -27.027 1.00 74.31 88 PHE A C 1
ATOM 699 O O . PHE A 1 88 ? 36.312 3.592 -27.041 1.00 74.31 88 PHE A O 1
ATOM 706 N N . GLY A 1 89 ? 37.995 4.911 -27.755 1.00 66.06 89 GLY A N 1
ATOM 707 C CA . GLY A 1 89 ? 38.656 3.871 -28.552 1.00 66.06 89 GLY A CA 1
ATOM 708 C C . GLY A 1 89 ? 39.124 2.683 -27.701 1.00 66.06 89 GLY A C 1
ATOM 709 O O .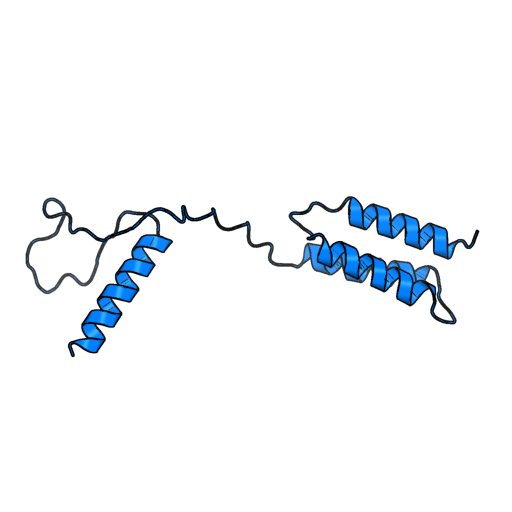 GLY A 1 89 ? 39.076 2.755 -26.473 1.00 66.06 89 GLY A O 1
ATOM 710 N N . GLU A 1 90 ? 39.582 1.609 -28.358 1.00 62.12 90 GLU A N 1
ATOM 711 C CA . GLU A 1 90 ? 40.067 0.343 -27.767 1.00 62.12 90 GLU A CA 1
ATOM 712 C C . GLU A 1 90 ? 41.314 0.518 -26.874 1.00 62.12 90 GLU A C 1
ATOM 714 O O . GLU A 1 90 ? 42.398 0.011 -27.141 1.00 62.12 90 GLU A O 1
ATOM 719 N N . SER A 1 91 ? 41.195 1.276 -25.793 1.00 58.12 91 SER A N 1
ATOM 720 C CA . SER A 1 91 ? 42.072 1.142 -24.645 1.00 58.12 91 SER A CA 1
ATOM 721 C C . SER A 1 91 ? 41.384 0.178 -23.688 1.00 58.12 91 SER A C 1
ATOM 723 O O . SER A 1 91 ? 40.411 0.563 -23.032 1.00 58.12 91 SER A O 1
ATOM 725 N N . ASP A 1 92 ? 41.906 -1.046 -23.589 1.00 56.56 92 ASP A N 1
ATOM 726 C CA . ASP A 1 92 ? 41.455 -2.153 -22.717 1.00 56.56 92 ASP A CA 1
ATOM 727 C C . ASP A 1 92 ? 41.404 -1.813 -21.206 1.00 56.56 92 ASP A C 1
ATOM 729 O O . ASP A 1 92 ? 41.197 -2.674 -20.354 1.00 56.56 92 ASP A O 1
ATOM 733 N N . SER A 1 93 ? 41.617 -0.549 -20.838 1.00 61.94 93 SER A N 1
ATOM 734 C CA . SER A 1 93 ? 41.726 -0.047 -19.472 1.00 61.94 93 SER A CA 1
ATOM 735 C C . SER A 1 93 ? 40.520 0.761 -18.987 1.00 61.94 93 SER A C 1
ATOM 737 O O . SER A 1 93 ? 40.534 1.229 -17.847 1.00 61.94 93 SER A O 1
ATOM 739 N N . ASN A 1 94 ? 39.495 0.991 -19.814 1.00 66.44 94 ASN A N 1
ATOM 740 C CA . ASN A 1 94 ? 38.356 1.811 -19.395 1.00 66.44 94 ASN A CA 1
ATOM 741 C C . ASN A 1 94 ? 37.392 1.018 -18.505 1.00 66.44 94 ASN A C 1
ATOM 743 O O . ASN A 1 94 ? 36.513 0.306 -18.974 1.00 66.44 94 ASN A O 1
ATOM 747 N N . GLN A 1 95 ? 37.551 1.189 -17.191 1.00 75.06 95 GLN A N 1
ATOM 748 C CA . GLN A 1 95 ? 36.712 0.560 -16.162 1.00 75.06 95 GLN A CA 1
ATOM 749 C C . GLN A 1 95 ? 35.340 1.230 -15.983 1.00 75.06 95 GLN A C 1
ATOM 751 O O . GLN A 1 95 ? 34.483 0.705 -15.277 1.00 75.06 95 GLN A O 1
ATOM 756 N N . ASN A 1 96 ? 35.125 2.394 -16.600 1.00 83.00 96 ASN A N 1
ATOM 757 C CA . ASN A 1 96 ? 33.918 3.194 -16.416 1.00 83.00 96 ASN A CA 1
ATOM 758 C C . ASN A 1 96 ? 33.051 3.154 -17.677 1.00 83.00 96 ASN A C 1
ATOM 760 O O . ASN A 1 96 ? 33.540 3.429 -18.771 1.00 83.00 96 ASN A O 1
ATOM 764 N N . THR A 1 97 ? 31.756 2.872 -17.509 1.00 84.69 97 THR A N 1
ATOM 765 C CA . THR A 1 97 ? 30.761 2.846 -18.594 1.00 84.69 97 THR A CA 1
ATOM 766 C C . THR A 1 97 ? 29.622 3.813 -18.280 1.00 84.69 97 THR A C 1
ATOM 768 O O . THR A 1 97 ? 29.077 3.792 -17.177 1.00 84.69 97 THR A O 1
ATOM 771 N N . LEU A 1 98 ? 29.248 4.648 -19.253 1.00 87.38 98 LEU A N 1
ATOM 772 C CA . LEU A 1 98 ? 28.040 5.471 -19.200 1.00 87.38 98 LEU A CA 1
ATOM 773 C C . LEU A 1 98 ? 26.943 4.802 -20.032 1.00 87.38 98 LEU A C 1
ATOM 775 O O . LEU A 1 98 ? 27.157 4.499 -21.202 1.00 87.38 98 LEU A O 1
ATOM 779 N N . ILE A 1 99 ? 25.766 4.611 -19.440 1.00 90.19 99 ILE A N 1
ATOM 780 C CA . ILE A 1 99 ? 24.576 4.092 -20.123 1.00 90.19 99 ILE A CA 1
ATOM 781 C C . ILE A 1 99 ? 23.496 5.169 -20.061 1.00 90.19 99 ILE A C 1
ATOM 783 O O . ILE A 1 99 ? 23.233 5.721 -18.993 1.00 90.19 99 ILE A O 1
ATOM 787 N N . ILE A 1 100 ? 22.880 5.470 -21.204 1.00 88.81 100 ILE A N 1
ATOM 788 C CA . ILE A 1 100 ? 21.830 6.486 -21.328 1.00 88.81 100 ILE A CA 1
ATOM 789 C C . ILE A 1 100 ? 20.506 5.775 -21.624 1.00 88.81 100 ILE A C 1
ATOM 791 O O . ILE A 1 100 ? 20.376 5.113 -22.649 1.00 88.81 100 ILE A O 1
ATOM 795 N N . GLY A 1 101 ? 19.527 5.910 -20.728 1.00 87.31 101 GLY A N 1
ATOM 796 C CA . GLY A 1 101 ? 18.203 5.294 -20.855 1.00 87.31 101 GLY A CA 1
ATOM 797 C C . GLY A 1 101 ? 17.480 5.177 -19.511 1.00 87.31 101 GLY A C 1
ATOM 798 O O . GLY A 1 101 ? 17.997 5.620 -18.484 1.00 87.31 101 GLY A O 1
ATOM 799 N N . GLU A 1 102 ? 16.292 4.567 -19.518 1.00 85.50 102 GLU A N 1
ATOM 800 C CA . GLU A 1 102 ? 15.576 4.212 -18.287 1.00 85.50 102 GLU A CA 1
ATOM 801 C C . GLU A 1 102 ? 16.389 3.199 -17.471 1.00 85.50 102 GLU A C 1
ATOM 803 O O . GLU A 1 102 ? 16.865 2.182 -17.985 1.00 85.50 102 GLU A O 1
ATOM 808 N N . ASN A 1 103 ? 16.549 3.473 -16.176 1.00 87.25 103 ASN A N 1
ATOM 809 C CA . ASN A 1 103 ? 17.429 2.696 -15.302 1.00 87.25 103 ASN A CA 1
ATOM 810 C C . ASN A 1 103 ? 17.008 1.220 -15.186 1.00 87.25 103 ASN A C 1
ATOM 812 O O . ASN A 1 103 ? 17.861 0.333 -15.182 1.00 87.25 103 ASN A O 1
ATOM 816 N N . TYR A 1 104 ? 15.704 0.954 -15.118 1.00 85.75 104 TYR A N 1
ATOM 817 C CA . TYR A 1 104 ? 15.137 -0.384 -14.989 1.00 85.75 104 TYR A CA 1
ATOM 818 C C . TYR A 1 104 ? 15.487 -1.258 -16.197 1.00 85.75 104 TYR A C 1
ATOM 820 O O . TYR A 1 104 ? 15.958 -2.386 -16.039 1.00 85.75 104 TYR A O 1
ATOM 828 N N . ASP A 1 105 ? 15.317 -0.712 -17.400 1.00 87.50 105 ASP A N 1
ATOM 829 C CA . ASP A 1 105 ? 15.581 -1.416 -18.652 1.00 87.50 105 ASP A CA 1
ATOM 830 C C . ASP A 1 105 ? 17.078 -1.668 -18.853 1.00 87.50 105 ASP A C 1
ATOM 832 O O . ASP A 1 105 ? 17.479 -2.779 -19.213 1.00 87.50 105 ASP A O 1
ATOM 836 N N . ALA A 1 106 ? 17.914 -0.671 -18.542 1.00 90.06 106 ALA A N 1
ATOM 837 C CA . ALA A 1 106 ? 19.366 -0.801 -18.593 1.00 90.06 106 ALA A CA 1
ATOM 838 C C . ALA A 1 106 ? 19.868 -1.917 -17.663 1.00 90.06 106 ALA A C 1
ATOM 840 O O . ALA A 1 106 ? 20.608 -2.801 -18.099 1.00 90.06 106 ALA A O 1
ATOM 841 N N . LEU A 1 107 ? 19.423 -1.929 -16.401 1.00 90.62 107 LEU A N 1
ATOM 842 C CA . LEU A 1 107 ? 19.819 -2.949 -15.425 1.00 90.62 107 LEU A CA 1
ATOM 84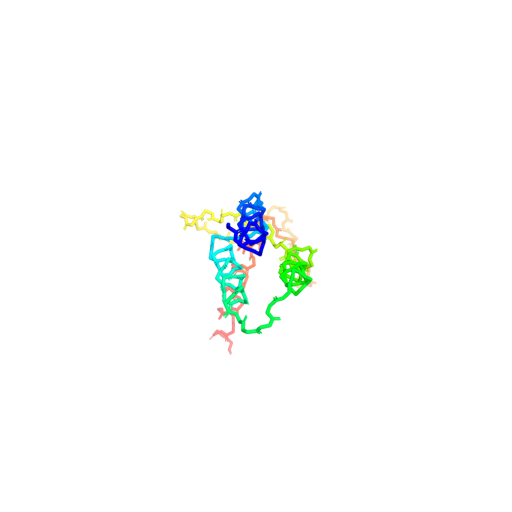3 C C . LEU A 1 107 ? 19.360 -4.353 -15.834 1.00 90.62 107 LEU A C 1
ATOM 845 O O . LEU A 1 107 ? 20.111 -5.315 -15.675 1.00 90.62 107 LEU A O 1
ATOM 849 N N . LYS A 1 108 ? 18.154 -4.482 -16.397 1.00 88.44 108 LYS A N 1
ATOM 850 C CA . LYS A 1 108 ? 17.640 -5.766 -16.887 1.00 88.44 108 LYS A CA 1
ATOM 851 C C . LYS A 1 108 ? 18.483 -6.318 -18.040 1.00 88.44 108 LYS A C 1
ATOM 853 O O . LYS A 1 108 ? 18.749 -7.517 -18.070 1.00 88.44 108 LYS A O 1
ATOM 858 N N . CYS A 1 109 ? 18.927 -5.456 -18.955 1.00 89.81 109 CYS A N 1
ATOM 859 C CA . CYS A 1 109 ? 19.819 -5.852 -20.045 1.00 89.81 109 CYS A CA 1
ATOM 860 C C . CYS A 1 109 ? 21.206 -6.263 -19.530 1.00 89.81 109 CYS A C 1
ATOM 862 O O . CYS A 1 109 ? 21.741 -7.275 -19.970 1.00 89.81 109 CYS A O 1
ATOM 864 N N . LEU A 1 110 ? 21.770 -5.522 -18.571 1.00 91.19 110 LEU A N 1
ATOM 865 C CA . LEU A 1 110 ? 23.065 -5.859 -17.972 1.00 91.19 110 LEU A CA 1
ATOM 866 C C . LEU A 1 110 ? 23.040 -7.213 -17.254 1.00 91.19 110 LEU A C 1
ATOM 868 O O . LEU A 1 110 ? 23.962 -8.003 -17.420 1.00 91.19 110 LEU A O 1
ATOM 872 N N . LEU A 1 111 ? 21.969 -7.509 -16.511 1.00 90.50 111 LEU A N 1
ATOM 873 C CA . LEU A 1 111 ? 21.781 -8.818 -15.873 1.00 90.50 111 LEU A CA 1
ATOM 874 C C . LEU A 1 111 ? 21.801 -9.969 -16.888 1.00 90.50 111 LEU A C 1
ATOM 876 O O . LEU A 1 111 ? 22.369 -11.020 -16.604 1.00 90.50 111 LEU A O 1
ATOM 880 N N . LEU A 1 112 ? 21.187 -9.776 -18.060 1.00 88.69 112 LEU A N 1
ATOM 881 C CA . LEU A 1 112 ? 21.184 -10.782 -19.121 1.00 88.69 112 LEU A CA 1
ATOM 882 C C . LEU A 1 112 ? 22.597 -11.027 -19.666 1.00 88.69 112 LEU A C 1
ATOM 884 O O . LEU A 1 112 ? 23.011 -12.179 -19.751 1.00 88.69 112 LEU A O 1
ATOM 888 N N . ILE A 1 113 ? 23.330 -9.955 -19.983 1.00 87.31 113 ILE A N 1
ATOM 889 C CA . ILE A 1 113 ? 24.701 -10.021 -20.519 1.00 87.31 113 ILE A CA 1
ATOM 890 C C . ILE A 1 113 ? 25.638 -10.730 -19.535 1.00 87.31 113 ILE A C 1
ATOM 892 O O . ILE A 1 113 ? 26.403 -11.611 -19.917 1.00 87.31 113 ILE A O 1
ATOM 896 N N . GLU A 1 114 ? 25.561 -10.375 -18.254 1.00 87.19 114 GLU A N 1
ATOM 897 C CA . GLU A 1 114 ? 26.374 -10.991 -17.203 1.00 87.19 114 GLU A CA 1
ATOM 898 C C . GLU A 1 114 ? 26.048 -12.480 -17.029 1.00 87.19 114 GLU A C 1
ATOM 900 O O . GLU A 1 114 ? 26.953 -13.312 -16.976 1.00 87.19 114 GLU A O 1
ATOM 905 N N . GLY A 1 115 ? 24.762 -12.843 -17.049 1.00 88.00 115 GLY A N 1
ATOM 906 C CA . GLY A 1 115 ? 24.340 -14.244 -17.001 1.00 88.00 115 GLY A CA 1
ATOM 907 C C . GLY A 1 115 ? 24.705 -15.054 -18.254 1.00 88.00 115 GLY A C 1
ATOM 908 O O . GLY A 1 115 ? 24.809 -16.278 -18.191 1.00 88.00 115 GLY A O 1
ATOM 909 N N . GLU A 1 116 ? 24.883 -14.422 -19.414 1.00 88.12 116 GLU A N 1
ATOM 910 C CA . GLU A 1 116 ? 25.463 -15.063 -20.605 1.00 88.12 116 GLU A CA 1
ATOM 911 C C . GLU A 1 116 ? 26.967 -15.276 -20.436 1.00 88.12 116 GLU A C 1
ATOM 913 O O . GLU A 1 116 ? 27.435 -16.400 -20.609 1.00 88.12 116 GLU A O 1
ATOM 918 N N . ARG A 1 117 ? 27.699 -14.259 -19.969 1.00 85.75 117 ARG A N 1
ATOM 919 C CA . ARG A 1 117 ? 29.140 -14.354 -19.694 1.00 85.75 117 ARG A CA 1
ATOM 920 C C . ARG A 1 117 ? 29.482 -15.471 -18.705 1.00 85.75 117 ARG A C 1
ATOM 922 O O . ARG A 1 117 ? 30.438 -16.208 -18.926 1.00 85.75 117 ARG A O 1
ATOM 929 N N . GLU A 1 118 ? 28.704 -15.616 -17.633 1.00 86.00 118 GLU A N 1
ATOM 930 C CA . GLU A 1 118 ? 28.885 -16.690 -16.644 1.00 86.00 118 GLU A CA 1
ATOM 931 C C . GLU A 1 118 ? 28.594 -18.087 -17.208 1.00 86.00 118 GLU A C 1
ATOM 933 O O . GLU A 1 118 ? 29.171 -19.061 -16.734 1.00 86.00 118 GLU A O 1
ATOM 938 N N . ARG A 1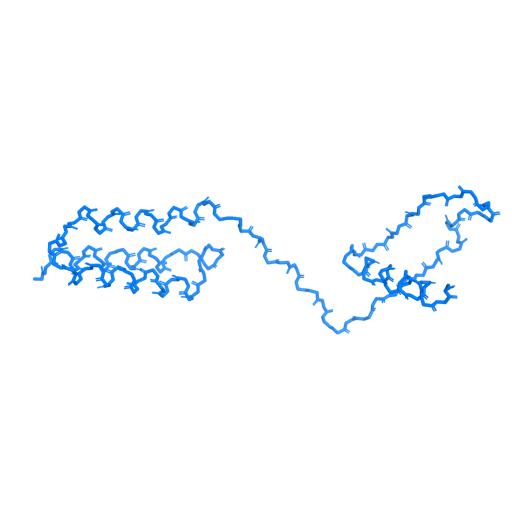 119 ? 27.708 -18.209 -18.206 1.00 84.62 119 ARG A N 1
ATOM 939 C CA . ARG A 1 119 ? 27.409 -19.495 -18.864 1.00 84.62 119 ARG A CA 1
ATOM 940 C C . ARG A 1 119 ? 28.478 -19.911 -19.869 1.00 84.62 119 ARG A C 1
ATOM 942 O O . ARG A 1 119 ? 28.626 -21.103 -20.121 1.00 84.62 119 ARG A O 1
ATOM 949 N N . GLU A 1 120 ? 29.155 -18.941 -20.472 1.00 76.19 120 GLU A N 1
ATOM 950 C CA . GLU A 1 120 ? 30.205 -19.158 -21.472 1.00 76.19 120 GLU A CA 1
ATOM 951 C C . GLU A 1 120 ? 31.617 -19.285 -20.866 1.00 76.19 120 GLU A C 1
ATOM 953 O O . GLU A 1 120 ? 32.553 -19.626 -21.592 1.00 76.19 120 GLU A O 1
ATOM 958 N N . SER A 1 121 ? 31.769 -19.031 -19.558 1.00 60.88 121 SER A N 1
ATOM 959 C CA . SER A 1 121 ? 33.019 -19.190 -18.787 1.00 60.88 121 SER A CA 1
ATOM 960 C C . SER A 1 121 ? 33.179 -20.597 -18.210 1.00 60.88 121 SER A C 1
ATOM 962 O O . SER A 1 121 ? 34.332 -21.085 -18.182 1.00 60.88 121 SER A O 1
#